Protein AF-A0A7G8VZ07-F1 (afdb_monomer)

Sequence (82 aa):
MSQVINLKVGDTGSYAELATRVNSEGLVLLHIPGISALLTRAESLKGSALTGIEKNRITDSAPVVATPKSVAEATIRQRGYE

Nearest PDB structures (foldseek):
  3f2d-assembly1_A  TM=4.612E-01  e=4.225E+00  Geobacillus kaustophilus
  4ne1-assembly1_T  TM=4.514E-01  e=7.784E+00  Homo sapiens
  7jpp-assembly1_E  TM=2.301E-01  e=8.331E+00  Homo sapiens

Structure (mmCIF, N/CA/C/O backbone):
data_AF-A0A7G8VZ07-F1
#
_entry.id   AF-A0A7G8VZ07-F1
#
loop_
_atom_site.group_PDB
_atom_site.id
_atom_site.type_symbol
_atom_site.label_atom_id
_atom_site.label_alt_id
_atom_site.label_comp_id
_atom_site.label_asym_id
_atom_site.label_entity_id
_atom_site.label_seq_id
_atom_site.pdbx_PDB_ins_code
_atom_site.Cartn_x
_atom_site.Cartn_y
_atom_site.Cartn_z
_atom_site.occupancy
_atom_site.B_iso_or_equiv
_atom_site.auth_seq_id
_atom_site.auth_comp_id
_atom_site.auth_asym_id
_atom_site.auth_atom_id
_atom_site.pdbx_PDB_model_num
ATOM 1 N N . MET A 1 1 ? -17.059 23.361 3.088 1.00 41.38 1 MET A N 1
ATOM 2 C CA . MET A 1 1 ? -16.697 22.583 4.291 1.00 41.38 1 MET A CA 1
ATOM 3 C C . MET A 1 1 ? -16.287 21.198 3.823 1.00 41.38 1 MET A C 1
ATOM 5 O O . MET A 1 1 ? -17.155 20.449 3.396 1.00 41.38 1 MET A O 1
ATOM 9 N N . SER A 1 2 ? -14.991 20.889 3.795 1.00 52.38 2 SER A N 1
ATOM 10 C CA . SER A 1 2 ? -14.526 19.536 3.466 1.00 52.38 2 SER A CA 1
ATOM 11 C C . SER A 1 2 ? -14.864 18.631 4.645 1.00 52.38 2 SER A C 1
ATOM 13 O O . SER A 1 2 ? -14.415 18.897 5.759 1.00 52.38 2 SER A O 1
ATOM 15 N N . GLN A 1 3 ? -15.714 17.625 4.439 1.00 61.19 3 GLN A N 1
ATOM 16 C CA . GLN A 1 3 ? -15.981 16.642 5.483 1.00 61.19 3 GLN A CA 1
ATOM 17 C C . GLN A 1 3 ? -14.682 15.902 5.796 1.00 61.19 3 GLN A C 1
ATOM 19 O O . GLN A 1 3 ? -14.005 15.412 4.893 1.00 61.19 3 GLN A O 1
ATOM 24 N N . VAL A 1 4 ? -14.328 15.842 7.076 1.00 72.62 4 VAL A N 1
ATOM 25 C CA . VAL A 1 4 ? -13.238 14.992 7.546 1.00 72.62 4 VAL A CA 1
ATOM 26 C C . VAL A 1 4 ? -13.724 13.551 7.441 1.00 72.62 4 VAL A C 1
ATOM 28 O O . VAL A 1 4 ? -14.627 13.143 8.170 1.00 72.62 4 VAL A O 1
ATOM 31 N N . ILE A 1 5 ? -13.164 12.797 6.499 1.00 84.81 5 ILE A N 1
ATOM 32 C CA . ILE A 1 5 ? -13.489 11.382 6.318 1.00 84.81 5 ILE A CA 1
ATOM 33 C C . ILE A 1 5 ? -12.516 10.574 7.176 1.00 84.81 5 ILE A C 1
ATOM 35 O O . ILE A 1 5 ? -11.304 10.619 6.959 1.00 84.81 5 ILE A O 1
ATOM 39 N N . ASN A 1 6 ? -13.055 9.844 8.152 1.00 92.00 6 ASN A N 1
ATOM 40 C CA . ASN A 1 6 ? -12.290 8.862 8.914 1.00 92.00 6 ASN A CA 1
ATOM 41 C C . ASN A 1 6 ? -12.120 7.582 8.097 1.00 92.00 6 ASN A C 1
ATOM 43 O O . ASN A 1 6 ? -13.070 7.111 7.467 1.00 92.00 6 ASN A O 1
ATOM 47 N N . LEU A 1 7 ? -10.915 7.026 8.145 1.00 94.00 7 LEU A N 1
ATOM 48 C CA . LEU A 1 7 ? -10.589 5.719 7.601 1.00 94.00 7 LEU A CA 1
ATOM 49 C C . LEU A 1 7 ? -11.278 4.630 8.430 1.00 94.00 7 LEU A C 1
ATOM 51 O O . LEU A 1 7 ? -11.214 4.666 9.657 1.00 94.00 7 LEU A O 1
ATOM 55 N N . LYS A 1 8 ? -11.911 3.660 7.768 1.00 95.00 8 LYS A N 1
ATOM 56 C CA . LYS A 1 8 ? -12.594 2.535 8.420 1.00 95.00 8 LYS A CA 1
ATOM 57 C C . LYS A 1 8 ? -12.006 1.203 7.985 1.00 95.00 8 LYS A C 1
ATOM 59 O O . LYS A 1 8 ? -11.498 1.068 6.874 1.00 95.00 8 LYS A O 1
ATOM 64 N N . VAL A 1 9 ? -12.115 0.191 8.844 1.00 95.56 9 VAL A N 1
ATOM 65 C CA . VAL A 1 9 ? -11.739 -1.185 8.490 1.00 95.56 9 VAL A CA 1
ATOM 66 C C . VAL A 1 9 ? -12.527 -1.638 7.259 1.00 95.56 9 VAL A C 1
ATOM 68 O O . VAL A 1 9 ? -13.748 -1.509 7.214 1.00 95.56 9 VAL A O 1
ATOM 71 N N . GLY A 1 10 ? -11.821 -2.187 6.273 1.00 94.19 10 GLY A N 1
ATOM 72 C CA . GLY A 1 10 ? -12.402 -2.648 5.015 1.00 94.19 10 GLY A CA 1
ATOM 73 C C . GLY A 1 10 ? -12.585 -1.558 3.958 1.00 94.19 10 GLY A C 1
ATOM 74 O O . GLY A 1 10 ? -12.997 -1.892 2.849 1.00 94.19 10 GLY A O 1
ATOM 75 N N . ASP A 1 11 ? -12.252 -0.293 4.244 1.00 95.88 11 ASP A N 1
ATOM 76 C CA . ASP A 1 11 ? -12.198 0.739 3.206 1.00 95.88 11 ASP A CA 1
ATOM 77 C C . ASP A 1 11 ? -11.214 0.315 2.105 1.00 95.88 11 ASP A C 1
ATOM 79 O O . ASP A 1 11 ? -10.086 -0.095 2.389 1.00 95.88 11 ASP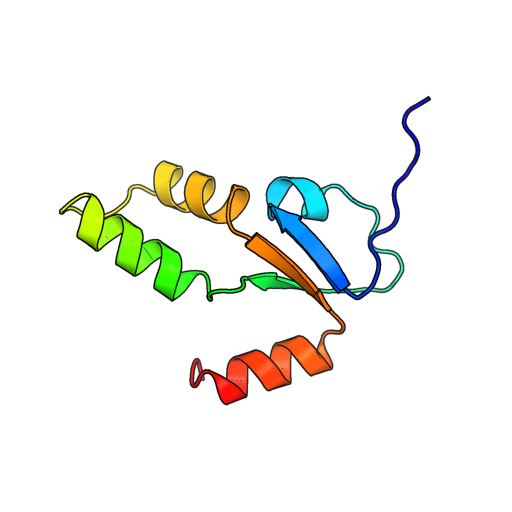 A O 1
ATOM 83 N N . THR A 1 12 ? -11.645 0.430 0.847 1.00 95.88 12 THR A N 1
ATOM 84 C CA . THR A 1 12 ? -10.849 0.100 -0.343 1.00 95.88 12 THR A CA 1
ATOM 85 C C . THR A 1 12 ? -10.794 1.280 -1.304 1.00 95.88 12 THR A C 1
ATOM 87 O O . THR A 1 12 ? -11.688 2.125 -1.313 1.00 95.88 12 THR A O 1
ATOM 90 N N . GLY A 1 13 ? -9.718 1.359 -2.085 1.00 95.38 13 GLY A N 1
ATOM 91 C CA . GLY A 1 13 ? -9.427 2.497 -2.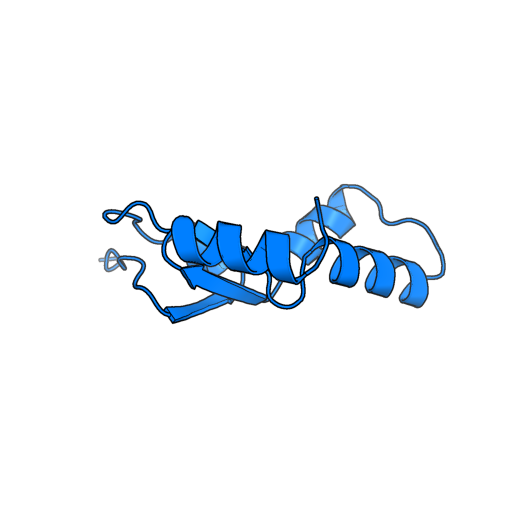958 1.00 95.38 13 GLY A CA 1
ATOM 92 C C . GLY A 1 13 ? -7.939 2.581 -3.283 1.00 95.38 13 GLY A C 1
ATOM 93 O O . GLY A 1 13 ? -7.191 1.636 -3.018 1.00 95.38 13 GLY A O 1
ATOM 94 N N . SER A 1 14 ? -7.502 3.700 -3.860 1.00 96.25 14 SER A N 1
ATOM 95 C CA . SER A 1 14 ? -6.073 3.927 -4.106 1.00 96.25 14 SER A CA 1
ATOM 96 C C . SER A 1 14 ? -5.344 4.315 -2.818 1.00 96.25 14 SER A C 1
ATOM 98 O O . SER A 1 14 ? -5.938 4.902 -1.907 1.00 96.25 14 SER A O 1
ATOM 100 N N . TYR A 1 15 ? -4.044 4.022 -2.741 1.00 95.88 15 TYR A N 1
ATOM 101 C CA . TYR A 1 15 ? -3.218 4.462 -1.617 1.00 95.88 15 TYR A CA 1
ATOM 102 C C . TYR A 1 15 ? -3.308 5.978 -1.409 1.00 95.88 15 TYR A C 1
ATOM 104 O O . TYR A 1 15 ? -3.560 6.424 -0.291 1.00 95.88 15 TYR A O 1
ATOM 112 N N . ALA A 1 16 ? -3.176 6.766 -2.481 1.00 95.44 16 ALA A N 1
ATOM 113 C CA . ALA A 1 16 ? -3.222 8.224 -2.408 1.00 95.44 16 ALA A CA 1
ATOM 114 C C . ALA A 1 16 ? -4.562 8.754 -1.885 1.00 95.44 16 ALA A C 1
ATOM 116 O O . ALA A 1 16 ? -4.585 9.732 -1.145 1.00 95.44 16 ALA A O 1
ATOM 117 N N . GLU A 1 17 ? -5.677 8.110 -2.228 1.00 94.75 17 GLU A N 1
ATOM 118 C CA . GLU A 1 17 ? -6.985 8.487 -1.697 1.00 94.75 17 GLU A CA 1
ATOM 119 C C . GLU A 1 17 ? -7.070 8.201 -0.193 1.00 94.75 17 GLU A C 1
ATOM 121 O O . GLU A 1 17 ? -7.385 9.086 0.606 1.00 94.75 17 GLU A O 1
ATOM 126 N N . LEU A 1 18 ? -6.769 6.967 0.211 1.00 94.88 18 LEU A N 1
ATOM 127 C CA . LEU A 1 18 ? -6.977 6.504 1.583 1.00 94.88 18 LEU A CA 1
ATOM 128 C C . LEU A 1 18 ? -5.968 7.097 2.567 1.00 94.88 18 LEU A C 1
ATOM 130 O O . LEU A 1 18 ? -6.323 7.345 3.718 1.00 94.88 18 LEU A O 1
ATOM 134 N N . ALA A 1 19 ? -4.751 7.403 2.116 1.00 93.25 19 ALA A N 1
ATOM 135 C CA . ALA A 1 19 ? -3.720 8.051 2.924 1.00 93.25 19 ALA A CA 1
ATOM 136 C C . ALA A 1 19 ? -4.085 9.486 3.345 1.00 93.25 19 ALA A C 1
ATOM 138 O O . ALA A 1 19 ? -3.508 10.005 4.298 1.00 93.25 19 ALA A O 1
ATOM 139 N N . THR A 1 20 ? -5.046 10.130 2.672 1.00 93.75 20 THR A N 1
ATOM 140 C CA . THR A 1 20 ? -5.524 11.474 3.049 1.00 93.75 20 THR A CA 1
ATOM 141 C C . THR A 1 20 ? -6.604 11.458 4.132 1.00 93.75 20 THR A C 1
ATOM 143 O O . THR A 1 20 ? -6.945 12.511 4.677 1.00 93.75 20 THR A O 1
ATOM 146 N N . ARG A 1 21 ? -7.158 10.281 4.456 1.00 93.44 21 ARG A N 1
ATOM 147 C CA . ARG A 1 21 ? -8.222 10.128 5.455 1.00 93.44 21 ARG A CA 1
ATOM 148 C C . ARG A 1 21 ? -7.651 10.152 6.869 1.00 93.44 21 ARG A C 1
ATOM 150 O O . ARG A 1 21 ? -6.522 9.735 7.118 1.00 93.44 21 ARG A O 1
ATOM 157 N N . VAL A 1 22 ? -8.457 10.610 7.824 1.00 93.69 22 VAL A N 1
ATOM 158 C CA . VAL A 1 22 ? -8.050 10.625 9.233 1.00 93.69 22 VAL A CA 1
ATOM 159 C C . VAL A 1 22 ? -8.023 9.199 9.770 1.00 93.69 22 VAL A C 1
ATOM 161 O O . VAL A 1 22 ? -9.007 8.468 9.687 1.00 93.69 22 VAL A O 1
ATOM 164 N N . ASN A 1 23 ? -6.883 8.805 10.331 1.00 92.38 23 ASN A N 1
ATOM 165 C CA . ASN A 1 23 ? -6.652 7.463 10.848 1.00 92.38 23 ASN A CA 1
ATOM 166 C C . ASN A 1 23 ? -6.657 7.446 12.383 1.00 92.38 23 ASN A C 1
ATOM 168 O O . ASN A 1 23 ? -5.619 7.275 13.021 1.00 92.38 23 ASN A O 1
ATOM 172 N N . SER A 1 24 ? -7.828 7.659 12.985 1.00 88.62 24 SER A N 1
ATOM 173 C CA . SER A 1 24 ? -7.984 7.670 14.449 1.00 88.62 24 SER A CA 1
ATOM 174 C C . SER A 1 24 ? -7.793 6.296 15.098 1.00 88.62 24 SER A C 1
ATOM 176 O O . SER A 1 24 ? -7.481 6.221 16.282 1.00 88.62 24 SER A O 1
ATOM 178 N N . GLU A 1 25 ? -7.971 5.218 14.334 1.00 88.44 25 GLU A N 1
ATOM 179 C CA . GLU A 1 25 ? -7.930 3.834 14.825 1.00 88.44 25 GLU A CA 1
ATOM 180 C C . GLU A 1 25 ? -6.565 3.152 14.616 1.00 88.44 25 GLU A C 1
ATOM 182 O O . GLU A 1 25 ? -6.397 1.982 14.953 1.00 88.44 25 GLU A O 1
ATOM 187 N N . GLY A 1 26 ? -5.571 3.861 14.064 1.00 91.06 26 GLY A N 1
ATOM 188 C CA . GLY A 1 26 ? -4.234 3.302 13.832 1.00 91.06 26 GLY A CA 1
ATOM 189 C C . GLY A 1 26 ? -4.220 2.146 12.823 1.00 91.06 26 GLY A C 1
ATOM 190 O O . GLY A 1 26 ? -3.420 1.216 12.948 1.00 91.06 26 GLY A O 1
ATOM 191 N N . LEU A 1 27 ? -5.113 2.186 11.833 1.00 95.06 27 LEU A N 1
ATOM 192 C CA . LEU A 1 27 ? -5.200 1.200 10.759 1.00 95.06 27 LEU A CA 1
ATOM 193 C C . LEU A 1 27 ? -3.991 1.290 9.826 1.00 95.06 27 LEU A C 1
ATOM 195 O O . LEU A 1 27 ? -3.326 2.321 9.724 1.00 95.06 27 LEU A O 1
ATOM 199 N N . VAL A 1 28 ? -3.733 0.209 9.101 1.00 95.38 28 VAL A N 1
ATOM 200 C CA . VAL A 1 28 ? -2.701 0.149 8.064 1.00 95.38 28 VAL A CA 1
ATOM 201 C C . VAL A 1 28 ? -3.336 -0.060 6.696 1.00 95.38 28 VAL A C 1
ATOM 203 O O . VAL A 1 28 ? -4.336 -0.766 6.564 1.00 95.38 28 VAL A O 1
ATOM 206 N N . LEU A 1 29 ? -2.745 0.554 5.673 1.00 96.06 29 LEU A N 1
ATOM 207 C CA . LEU A 1 29 ? -3.150 0.383 4.281 1.00 96.06 29 LEU A CA 1
ATOM 208 C C . LEU A 1 29 ? -2.333 -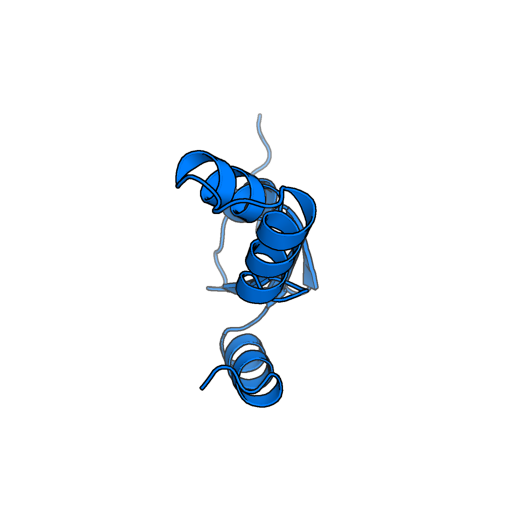0.747 3.663 1.00 96.06 29 LEU A C 1
ATOM 210 O O . LEU A 1 29 ? -1.128 -0.621 3.447 1.00 96.06 29 LEU A O 1
ATOM 214 N N . LEU A 1 30 ? -2.989 -1.870 3.402 1.00 94.62 30 LEU A N 1
ATOM 215 C CA . LEU A 1 30 ? -2.358 -3.046 2.827 1.00 94.62 30 LEU A CA 1
ATOM 216 C C . LEU A 1 30 ? -2.594 -3.083 1.317 1.00 94.62 30 LEU A C 1
ATOM 218 O O . LEU A 1 30 ? -3.738 -3.170 0.876 1.00 94.62 30 LEU A O 1
ATOM 222 N N . HIS A 1 31 ? -1.520 -3.097 0.526 1.0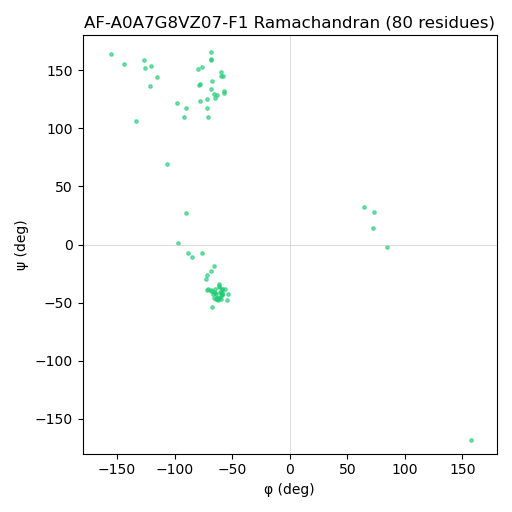0 94.38 31 HIS A N 1
ATOM 223 C CA . HIS A 1 31 ? -1.604 -3.294 -0.924 1.00 94.38 31 HIS A CA 1
ATOM 224 C C . HIS A 1 31 ? -2.122 -4.697 -1.268 1.00 94.38 31 HIS A C 1
ATOM 226 O O . HIS A 1 31 ? -1.565 -5.715 -0.820 1.00 94.38 31 HIS A O 1
ATOM 232 N N . ILE A 1 32 ? -3.179 -4.761 -2.082 1.00 89.88 32 ILE A N 1
ATOM 233 C CA . ILE A 1 32 ? -3.734 -6.011 -2.613 1.00 89.88 32 ILE A CA 1
ATOM 234 C C . ILE A 1 32 ? -3.988 -5.852 -4.122 1.00 89.88 32 ILE A C 1
ATOM 236 O O . ILE A 1 32 ? -4.962 -5.203 -4.491 1.00 89.88 32 ILE A O 1
ATOM 240 N N . PRO A 1 33 ? -3.177 -6.467 -5.007 1.00 88.88 33 PRO A N 1
ATOM 241 C CA . PRO A 1 33 ? -2.032 -7.340 -4.717 1.00 88.88 33 PRO A CA 1
ATOM 242 C C . PRO A 1 33 ? -0.850 -6.579 -4.090 1.00 88.88 33 PRO A C 1
ATOM 244 O O . PRO A 1 33 ? -0.819 -5.354 -4.074 1.00 88.88 33 PRO A O 1
ATOM 247 N N . GLY A 1 34 ? 0.120 -7.311 -3.529 1.00 91.50 34 GLY A N 1
ATOM 248 C CA . GLY A 1 34 ? 1.283 -6.705 -2.869 1.00 91.50 34 GLY A CA 1
ATOM 249 C C . GLY A 1 34 ? 2.085 -5.790 -3.802 1.00 91.50 34 GLY A C 1
ATOM 250 O O . GLY A 1 34 ? 2.222 -6.080 -4.991 1.00 91.50 34 GLY A O 1
ATOM 251 N N . ILE A 1 35 ? 2.648 -4.707 -3.256 1.00 93.75 35 ILE A N 1
ATOM 252 C CA . ILE A 1 35 ? 3.307 -3.665 -4.060 1.00 93.75 35 ILE A CA 1
ATOM 253 C C . ILE A 1 35 ? 4.472 -4.202 -4.895 1.00 93.75 35 ILE A C 1
ATOM 255 O O . ILE A 1 35 ? 4.603 -3.842 -6.060 1.00 93.75 35 ILE A O 1
ATOM 259 N N . SER A 1 36 ? 5.263 -5.135 -4.359 1.00 92.06 36 SER A N 1
ATOM 260 C CA . SER A 1 36 ? 6.367 -5.757 -5.096 1.00 92.06 36 SER A CA 1
ATOM 261 C C . SER A 1 36 ? 5.877 -6.456 -6.365 1.00 92.06 36 SER A C 1
ATOM 263 O O . SER A 1 36 ? 6.453 -6.260 -7.429 1.00 92.06 36 SER A O 1
ATOM 265 N N . ALA A 1 37 ? 4.760 -7.187 -6.290 1.00 92.75 37 ALA A N 1
ATOM 266 C CA . ALA A 1 37 ? 4.172 -7.852 -7.451 1.00 92.75 37 ALA A CA 1
ATOM 267 C C . ALA A 1 37 ? 3.676 -6.846 -8.504 1.00 92.75 37 ALA A C 1
ATOM 269 O O . ALA A 1 37 ? 3.855 -7.071 -9.702 1.00 92.75 37 ALA A O 1
ATOM 270 N N . LEU A 1 38 ? 3.097 -5.720 -8.068 1.00 94.56 38 LEU A N 1
ATOM 271 C CA . LEU A 1 38 ? 2.679 -4.638 -8.965 1.00 94.56 38 LEU A CA 1
ATOM 272 C C . LEU A 1 38 ? 3.875 -4.014 -9.690 1.00 94.56 38 LEU A C 1
ATOM 274 O O . LEU A 1 38 ? 3.838 -3.860 -10.911 1.00 94.56 38 LEU A O 1
ATOM 278 N N . LEU A 1 39 ? 4.947 -3.701 -8.960 1.00 95.88 39 LEU A N 1
ATOM 279 C CA . LEU A 1 39 ? 6.156 -3.107 -9.530 1.00 95.88 39 LEU A CA 1
ATOM 280 C C . LEU A 1 39 ? 6.858 -4.070 -10.493 1.00 95.88 39 LEU A C 1
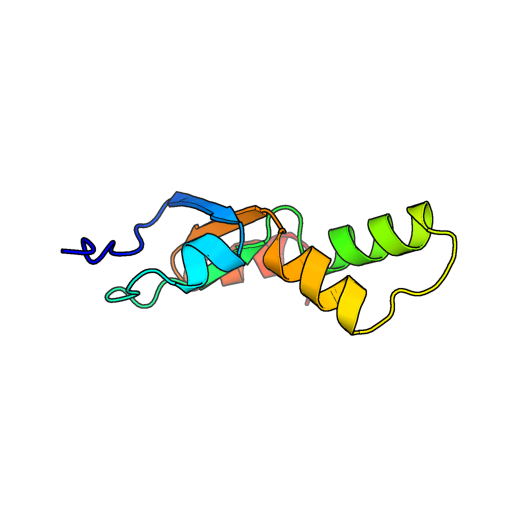ATOM 282 O O . LEU A 1 39 ? 7.167 -3.676 -11.614 1.00 95.88 39 LEU A O 1
ATOM 286 N N . THR A 1 40 ? 7.024 -5.341 -10.114 1.00 95.44 40 THR A N 1
ATOM 287 C CA . THR A 1 40 ? 7.597 -6.371 -10.994 1.00 95.44 40 THR A CA 1
ATOM 288 C C . THR A 1 40 ? 6.772 -6.536 -12.267 1.00 95.44 40 THR A C 1
ATOM 290 O O . THR A 1 40 ? 7.323 -6.622 -13.367 1.00 95.44 40 THR A O 1
ATOM 293 N N . ARG A 1 41 ? 5.436 -6.543 -12.156 1.00 95.69 41 ARG A N 1
ATOM 294 C CA . ARG A 1 41 ? 4.570 -6.637 -13.334 1.00 95.69 41 ARG A CA 1
ATOM 295 C C . ARG A 1 41 ? 4.704 -5.410 -14.232 1.00 95.69 41 ARG A C 1
ATOM 297 O O . ARG A 1 41 ? 4.751 -5.564 -15.450 1.00 95.69 41 ARG A O 1
ATOM 304 N N . ALA A 1 42 ? 4.775 -4.218 -13.651 1.00 96.25 42 ALA A N 1
ATOM 305 C CA . ALA A 1 42 ? 4.934 -2.979 -14.399 1.00 96.25 42 ALA A CA 1
ATOM 306 C C . ALA A 1 42 ? 6.298 -2.894 -15.111 1.00 96.25 42 ALA A C 1
ATOM 308 O O . ALA A 1 42 ? 6.332 -2.522 -16.281 1.00 96.25 42 ALA A O 1
ATOM 309 N N . GLU A 1 43 ? 7.395 -3.315 -14.474 1.00 97.38 43 GLU A N 1
ATOM 310 C CA . GLU A 1 43 ? 8.716 -3.438 -15.120 1.00 97.38 43 GLU A CA 1
ATOM 311 C C . GLU A 1 43 ? 8.676 -4.424 -16.292 1.00 97.38 43 GLU A C 1
ATOM 313 O O . GLU A 1 43 ? 9.145 -4.114 -17.388 1.00 97.38 43 GLU A O 1
ATOM 318 N N . SER A 1 44 ? 8.038 -5.583 -16.094 1.00 96.94 44 SER A N 1
ATOM 319 C CA . SER A 1 44 ? 7.846 -6.586 -17.146 1.00 96.94 44 SER A CA 1
ATOM 320 C C . SER A 1 44 ? 7.047 -6.044 -18.337 1.00 96.94 44 SER A C 1
ATOM 322 O O . SER A 1 44 ? 7.404 -6.322 -19.478 1.00 96.94 44 SER A O 1
ATOM 324 N N . LEU A 1 45 ? 5.994 -5.259 -18.093 1.00 97.12 45 LEU A N 1
ATOM 325 C CA . LEU A 1 45 ? 5.187 -4.640 -19.151 1.00 97.12 45 LEU A CA 1
ATOM 326 C C . LEU A 1 45 ? 5.929 -3.522 -19.885 1.00 97.12 45 LEU A C 1
ATOM 328 O O . LEU A 1 45 ? 5.792 -3.386 -21.097 1.00 97.12 45 LEU A O 1
ATOM 332 N N . LYS A 1 46 ? 6.711 -2.723 -19.156 1.00 96.56 46 LYS A N 1
ATOM 333 C CA . LYS A 1 46 ? 7.518 -1.640 -19.723 1.00 96.56 46 LYS A CA 1
ATOM 334 C C . LYS A 1 46 ? 8.722 -2.172 -20.511 1.00 96.56 46 LYS A C 1
ATOM 336 O O . LYS A 1 46 ? 9.233 -1.479 -21.386 1.00 96.56 46 LYS A O 1
ATOM 341 N N . GLY A 1 47 ? 9.209 -3.368 -20.174 1.00 97.81 47 GLY A N 1
ATOM 342 C CA . GLY A 1 47 ? 10.425 -3.958 -20.742 1.00 97.81 47 GLY A CA 1
ATOM 343 C C . GLY A 1 47 ? 11.718 -3.296 -20.250 1.00 97.81 47 GLY A C 1
ATOM 344 O O . GLY A 1 47 ? 12.775 -3.480 -20.844 1.00 97.81 47 GLY A O 1
ATOM 345 N N . SER A 1 48 ? 11.646 -2.494 -19.186 1.00 95.88 48 SER A N 1
ATOM 346 C CA . SER A 1 48 ? 12.789 -1.810 -18.576 1.00 95.88 48 SER A CA 1
ATOM 347 C C . SER A 1 48 ? 12.511 -1.509 -17.106 1.00 95.88 48 SER A C 1
ATOM 349 O O . SER A 1 48 ? 11.363 -1.546 -16.659 1.00 95.88 48 SER A O 1
ATOM 351 N N . ALA A 1 49 ? 13.565 -1.196 -16.350 1.00 96.31 49 ALA A N 1
ATOM 352 C CA . ALA A 1 49 ? 13.430 -0.810 -14.951 1.00 96.31 49 ALA A CA 1
ATOM 353 C C . ALA A 1 49 ? 12.545 0.442 -14.791 1.00 96.31 49 ALA A C 1
ATOM 355 O O . ALA A 1 49 ? 12.564 1.370 -15.615 1.00 96.31 49 ALA A O 1
ATOM 356 N N . LEU A 1 50 ? 11.776 0.485 -13.702 1.00 96.94 50 LEU A N 1
ATOM 357 C CA . LEU A 1 50 ? 11.006 1.672 -13.346 1.00 96.94 50 LEU A CA 1
ATOM 358 C C . LEU A 1 50 ? 11.918 2.710 -12.690 1.00 96.94 50 LEU A C 1
ATOM 360 O O . LEU A 1 50 ? 12.716 2.406 -11.800 1.00 96.94 50 LEU A O 1
ATOM 364 N N . THR A 1 51 ? 11.740 3.964 -13.083 1.00 97.62 51 THR A N 1
ATOM 365 C CA . THR A 1 51 ? 12.291 5.121 -12.376 1.00 97.62 51 THR A CA 1
ATOM 366 C C . THR A 1 51 ? 11.603 5.292 -11.022 1.00 97.62 51 THR A C 1
ATOM 368 O O . THR A 1 51 ? 10.475 4.839 -10.823 1.00 97.62 51 THR A O 1
ATOM 371 N N . GLY A 1 52 ? 12.240 6.006 -10.089 1.00 96.44 52 GLY A N 1
ATOM 372 C CA . GLY A 1 52 ? 11.623 6.305 -8.789 1.00 96.44 52 GLY A CA 1
ATOM 373 C C . GLY A 1 52 ? 10.267 7.012 -8.917 1.00 96.44 52 GLY A C 1
ATOM 374 O O . GLY A 1 52 ? 9.326 6.673 -8.209 1.00 96.44 52 GLY A O 1
ATOM 375 N N . ILE A 1 53 ? 10.128 7.922 -9.888 1.00 96.62 53 ILE A N 1
ATOM 376 C CA . ILE A 1 53 ? 8.869 8.636 -10.152 1.00 96.62 53 ILE A CA 1
ATOM 377 C C . ILE A 1 53 ? 7.768 7.665 -10.596 1.00 96.62 53 ILE A C 1
ATOM 379 O O . ILE A 1 53 ? 6.632 7.773 -10.141 1.00 96.62 53 ILE A O 1
ATOM 383 N N . GLU A 1 54 ? 8.083 6.707 -11.468 1.00 96.88 54 GLU A N 1
ATOM 384 C CA . GLU A 1 54 ? 7.104 5.713 -11.917 1.00 96.88 54 GLU A CA 1
ATOM 385 C C .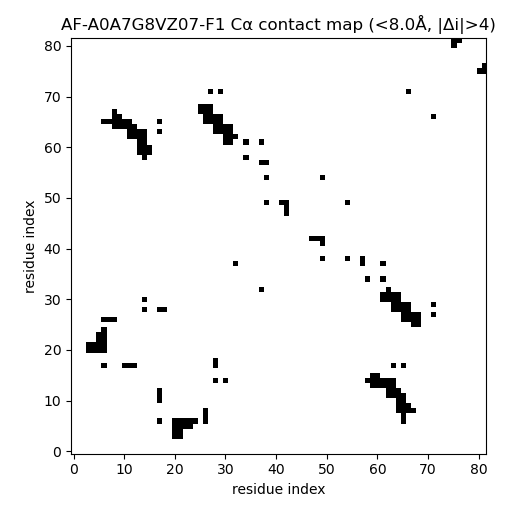 GLU A 1 54 ? 6.711 4.755 -10.790 1.00 96.88 54 GLU A C 1
ATOM 387 O O . GLU A 1 54 ? 5.526 4.466 -10.635 1.00 96.88 54 GLU A O 1
ATOM 392 N N . LYS A 1 55 ? 7.673 4.321 -9.962 1.00 96.75 55 LYS A N 1
ATOM 393 C CA . LYS A 1 55 ? 7.387 3.497 -8.776 1.00 96.75 55 LYS A CA 1
ATOM 394 C C . LYS A 1 55 ? 6.435 4.214 -7.821 1.00 96.75 55 LYS A C 1
ATOM 396 O O . LYS A 1 55 ? 5.470 3.604 -7.363 1.00 96.75 55 LYS A O 1
ATOM 401 N N . ASN A 1 56 ? 6.654 5.507 -7.582 1.00 95.88 56 ASN A N 1
ATOM 402 C CA . ASN A 1 56 ? 5.776 6.310 -6.731 1.00 95.88 56 ASN A CA 1
ATOM 403 C C . ASN A 1 56 ? 4.370 6.421 -7.327 1.00 95.88 56 ASN A C 1
ATOM 405 O O . ASN A 1 56 ? 3.407 6.112 -6.641 1.00 95.88 56 ASN A O 1
ATOM 409 N N . ARG A 1 57 ? 4.240 6.732 -8.625 1.00 96.31 57 ARG A N 1
ATOM 410 C CA . ARG A 1 57 ? 2.924 6.793 -9.291 1.00 96.31 57 ARG A CA 1
ATOM 411 C C . ARG A 1 57 ? 2.163 5.470 -9.225 1.00 96.31 57 ARG A C 1
ATOM 413 O O . ARG A 1 57 ? 0.950 5.475 -9.027 1.00 96.31 57 ARG A O 1
ATOM 420 N N . ILE A 1 58 ? 2.853 4.343 -9.400 1.00 95.88 58 ILE A N 1
ATOM 421 C CA . ILE A 1 58 ? 2.236 3.016 -9.279 1.00 95.88 58 ILE A CA 1
ATOM 422 C C . ILE A 1 58 ? 1.800 2.766 -7.838 1.00 95.88 58 ILE A C 1
ATOM 424 O O . ILE A 1 58 ? 0.695 2.289 -7.626 1.00 95.88 58 ILE A O 1
ATOM 428 N N . THR A 1 59 ? 2.629 3.123 -6.858 1.00 94.38 59 THR A N 1
ATOM 429 C CA . THR A 1 59 ? 2.296 2.972 -5.434 1.00 94.38 59 THR A CA 1
ATOM 430 C C . THR A 1 59 ? 1.086 3.821 -5.053 1.00 94.38 59 THR A C 1
ATOM 432 O O . THR A 1 59 ? 0.136 3.306 -4.480 1.00 94.38 59 THR A O 1
ATOM 435 N N . ASP A 1 60 ? 1.066 5.091 -5.451 1.00 96.06 60 ASP A N 1
ATOM 436 C CA . ASP A 1 60 ? -0.020 6.029 -5.152 1.00 96.06 60 ASP A CA 1
ATOM 437 C C . ASP A 1 60 ? -1.360 5.586 -5.750 1.00 96.06 60 ASP A C 1
ATOM 439 O O . ASP A 1 60 ? -2.413 5.752 -5.133 1.00 96.06 60 ASP A O 1
ATOM 443 N N . SER A 1 61 ? -1.321 4.997 -6.947 1.00 95.81 61 SER A N 1
ATOM 444 C CA . SER A 1 61 ? -2.504 4.482 -7.645 1.00 95.81 61 SER A CA 1
ATOM 445 C C . SER A 1 61 ? -2.855 3.036 -7.285 1.00 95.81 61 SER A C 1
ATOM 447 O O . SER A 1 61 ? -3.911 2.551 -7.697 1.00 95.81 61 SER A O 1
ATOM 449 N N . ALA A 1 62 ? -2.007 2.342 -6.521 1.00 96.12 62 ALA A N 1
ATOM 450 C CA . ALA A 1 62 ? -2.201 0.936 -6.210 1.00 96.12 62 ALA A CA 1
ATOM 451 C C . ALA A 1 62 ? -3.429 0.729 -5.308 1.00 96.12 62 ALA A C 1
ATOM 453 O O . ALA A 1 62 ? -3.651 1.504 -4.372 1.00 96.12 62 ALA A O 1
ATOM 454 N N . PRO A 1 63 ? -4.208 -0.341 -5.548 1.00 95.69 63 PRO A N 1
ATOM 455 C CA . PRO A 1 63 ? -5.323 -0.703 -4.689 1.00 95.69 63 PRO A CA 1
ATOM 456 C C . PRO A 1 63 ? -4.834 -1.120 -3.297 1.00 95.69 63 PRO A C 1
ATOM 458 O O . PRO A 1 63 ? -3.962 -1.987 -3.150 1.00 95.69 63 PRO A O 1
ATOM 461 N N . VAL A 1 64 ? -5.440 -0.530 -2.270 1.00 97.25 64 VAL A N 1
ATOM 462 C CA . VAL A 1 64 ? -5.213 -0.871 -0.865 1.00 97.25 64 VAL A CA 1
ATOM 463 C C . VAL A 1 64 ? -6.518 -1.175 -0.146 1.00 97.25 64 VAL A C 1
ATOM 465 O O . VAL A 1 64 ? -7.595 -0.744 -0.560 1.00 97.25 64 VAL A O 1
ATOM 468 N N . VAL A 1 65 ? -6.396 -1.901 0.963 1.00 96.62 65 VAL A N 1
ATOM 469 C CA . VAL A 1 65 ? -7.456 -2.077 1.956 1.00 96.62 65 VAL A CA 1
ATOM 470 C C . VAL A 1 65 ? -6.981 -1.588 3.319 1.00 96.62 65 VAL A C 1
ATOM 472 O O . VAL A 1 65 ? -5.855 -1.875 3.733 1.00 96.62 65 VAL A O 1
ATOM 475 N N . ALA A 1 66 ? -7.836 -0.857 4.027 1.00 97.06 66 ALA A N 1
ATOM 476 C CA . ALA A 1 66 ? -7.597 -0.463 5.406 1.00 97.06 66 ALA A CA 1
ATOM 477 C C . ALA A 1 66 ? -7.883 -1.632 6.351 1.00 97.06 66 ALA A 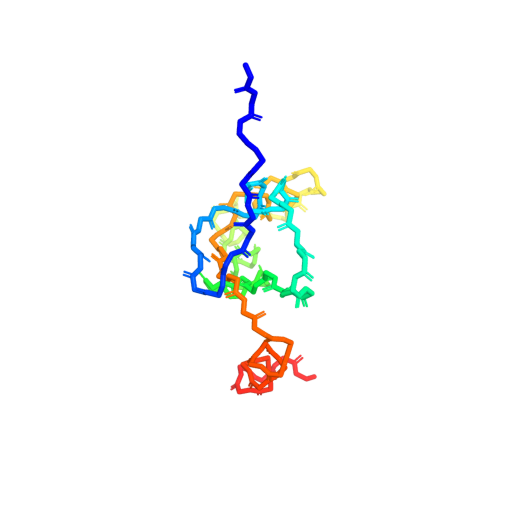C 1
ATOM 479 O O . ALA A 1 66 ? -8.979 -2.194 6.366 1.00 97.06 66 ALA A O 1
ATOM 480 N N . THR A 1 67 ? -6.897 -2.010 7.155 1.00 95.62 67 THR A N 1
ATOM 481 C CA . THR A 1 67 ? -6.989 -3.190 8.014 1.00 95.62 67 THR A CA 1
ATOM 482 C C . THR A 1 67 ? -6.276 -2.969 9.348 1.00 95.62 67 THR A C 1
ATOM 484 O O . THR A 1 67 ? -5.347 -2.163 9.417 1.00 95.62 67 THR A O 1
ATOM 487 N N . PRO A 1 68 ? -6.651 -3.686 10.423 1.00 95.94 68 PRO A N 1
ATOM 488 C CA . PRO A 1 68 ? -5.848 -3.720 11.638 1.00 95.94 68 PRO A CA 1
ATOM 489 C C . PRO A 1 68 ? -4.438 -4.257 11.368 1.00 95.94 68 PRO A C 1
ATOM 491 O O . PRO A 1 68 ? -4.246 -5.142 10.527 1.00 95.94 68 PRO A O 1
ATOM 494 N N . LYS A 1 69 ? -3.452 -3.767 12.130 1.00 92.69 69 LYS A N 1
ATOM 495 C CA . LYS A 1 69 ? -2.038 -4.156 11.994 1.00 92.69 69 LYS A CA 1
ATOM 496 C C . LYS A 1 69 ? -1.823 -5.673 12.065 1.00 92.69 69 LYS A C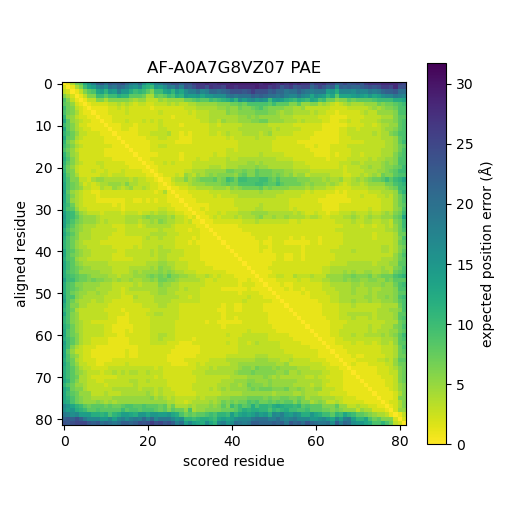 1
ATOM 498 O O . LYS A 1 69 ? -1.103 -6.218 11.237 1.00 92.69 69 LYS A O 1
ATOM 503 N N . SER A 1 70 ? -2.496 -6.357 12.989 1.00 93.31 70 SER A N 1
ATOM 504 C CA . SER A 1 70 ? -2.405 -7.817 13.151 1.00 93.31 70 SER A CA 1
ATOM 505 C C . SER A 1 70 ? -2.818 -8.585 11.891 1.00 93.31 70 SER A C 1
ATOM 507 O O . SER A 1 70 ? -2.184 -9.573 11.527 1.00 93.31 70 SER A O 1
ATOM 509 N N . VAL A 1 71 ? -3.848 -8.111 11.187 1.00 92.06 71 VAL A N 1
ATOM 510 C CA . VAL A 1 71 ? -4.320 -8.714 9.933 1.00 92.06 71 VAL A CA 1
ATOM 511 C C . VAL A 1 71 ? -3.329 -8.455 8.799 1.00 92.06 71 VAL A C 1
ATOM 513 O O . VAL A 1 71 ? -3.066 -9.355 8.000 1.00 92.06 71 VAL A O 1
ATOM 516 N N . ALA A 1 72 ? -2.733 -7.259 8.734 1.00 89.69 72 ALA A N 1
ATOM 517 C CA . ALA A 1 72 ? -1.680 -6.978 7.760 1.00 89.69 72 ALA A CA 1
ATOM 518 C C . ALA A 1 72 ? -0.449 -7.862 7.986 1.00 89.69 72 ALA A C 1
ATOM 520 O O . ALA A 1 72 ? 0.039 -8.464 7.036 1.00 89.69 72 ALA A O 1
ATOM 521 N N . GLU A 1 73 ? 0.007 -8.003 9.232 1.00 89.69 73 GLU A N 1
ATOM 522 C CA . GLU A 1 73 ? 1.122 -8.886 9.589 1.00 89.69 73 GLU A CA 1
ATOM 523 C C . GLU A 1 73 ? 0.830 -10.343 9.218 1.00 89.69 73 GLU A C 1
ATOM 525 O O . GLU A 1 73 ? 1.656 -10.986 8.572 1.00 89.69 73 GLU A O 1
ATOM 530 N N . ALA A 1 74 ? -0.358 -10.855 9.559 1.00 90.06 74 ALA A N 1
ATOM 531 C CA . ALA A 1 74 ? -0.773 -12.205 9.183 1.00 90.06 74 ALA A CA 1
ATOM 532 C C . ALA A 1 74 ? -0.786 -12.394 7.657 1.00 90.06 74 ALA A C 1
ATOM 534 O O . ALA A 1 74 ? -0.311 -13.409 7.150 1.00 90.06 74 ALA A O 1
ATOM 535 N N . THR A 1 75 ? -1.268 -11.391 6.919 1.00 87.06 75 THR A N 1
ATOM 536 C CA . THR A 1 75 ? -1.322 -11.434 5.453 1.00 87.06 75 THR 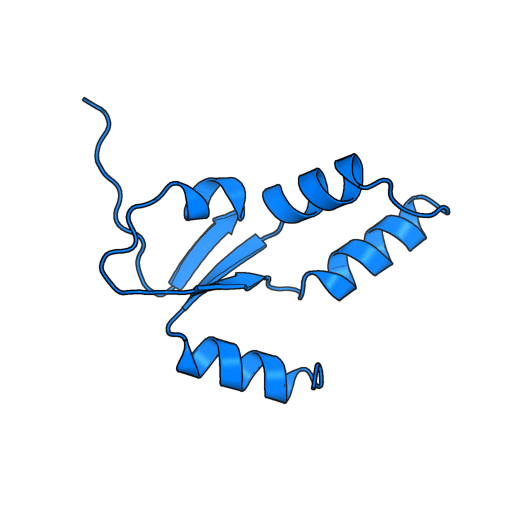A CA 1
ATOM 537 C C . THR A 1 75 ? 0.072 -11.390 4.824 1.00 87.06 75 THR A C 1
ATOM 539 O O . THR A 1 75 ? 0.325 -12.091 3.848 1.00 87.06 75 THR A O 1
ATOM 542 N N . ILE A 1 76 ? 0.994 -10.589 5.367 1.00 84.81 76 ILE A N 1
ATOM 543 C CA . ILE A 1 76 ? 2.385 -10.510 4.896 1.00 84.81 76 ILE A CA 1
ATOM 544 C C . ILE A 1 76 ? 3.087 -11.858 5.088 1.00 84.81 76 ILE A C 1
ATOM 546 O O . ILE A 1 76 ? 3.682 -12.362 4.134 1.00 84.81 76 ILE A O 1
ATOM 550 N N . ARG A 1 77 ? 2.934 -12.481 6.266 1.00 84.88 77 ARG A N 1
ATOM 551 C CA . ARG A 1 77 ? 3.479 -13.820 6.547 1.00 84.88 77 ARG A CA 1
ATOM 552 C C . ARG A 1 77 ? 2.892 -14.881 5.622 1.00 84.88 77 ARG A C 1
ATOM 554 O O . ARG A 1 77 ? 3.631 -15.660 5.035 1.00 84.88 77 ARG A O 1
ATOM 561 N N . GLN A 1 78 ? 1.572 -14.880 5.420 1.00 84.94 78 GLN A N 1
ATOM 562 C CA . GLN A 1 78 ? 0.909 -15.844 4.534 1.00 84.94 78 GLN A CA 1
ATOM 563 C C . GLN A 1 78 ? 1.383 -15.734 3.078 1.00 84.94 78 GLN A C 1
ATOM 565 O O . GLN A 1 78 ? 1.455 -16.736 2.372 1.00 84.94 78 GLN A O 1
ATOM 570 N N . ARG A 1 79 ? 1.702 -14.520 2.614 1.00 79.81 79 ARG A N 1
ATOM 571 C CA . ARG A 1 79 ? 2.208 -14.282 1.255 1.00 79.81 79 ARG A CA 1
ATOM 572 C C . ARG A 1 79 ? 3.683 -14.667 1.076 1.00 79.81 79 ARG A C 1
ATOM 574 O O . ARG A 1 79 ? 4.151 -14.636 -0.057 1.00 79.81 79 ARG A O 1
ATOM 581 N N . GLY A 1 80 ? 4.391 -15.028 2.150 1.00 69.44 80 GLY A N 1
ATOM 582 C CA . GLY A 1 80 ? 5.791 -15.451 2.100 1.00 69.44 80 GLY A CA 1
ATOM 583 C C . GLY A 1 80 ? 6.782 -14.313 1.846 1.00 69.44 80 GLY A C 1
ATOM 584 O O . GLY A 1 80 ? 7.832 -14.553 1.263 1.00 69.44 80 GLY A O 1
ATOM 585 N N . TYR A 1 81 ? 6.446 -13.078 2.239 1.00 61.81 81 TYR A N 1
ATOM 586 C CA . TYR A 1 81 ? 7.337 -11.912 2.130 1.00 61.81 81 TYR A CA 1
ATOM 587 C C . TYR A 1 81 ? 8.215 -11.704 3.387 1.00 61.81 81 TYR A C 1
ATOM 589 O O . TYR A 1 81 ? 8.541 -10.558 3.697 1.00 61.81 81 TYR A O 1
ATOM 597 N N . GLU A 1 82 ? 8.529 -12.772 4.135 1.00 53.12 82 GLU A N 1
ATOM 598 C CA . GLU A 1 82 ? 9.463 -12.720 5.281 1.00 53.12 82 GLU A CA 1
ATOM 599 C C . GLU A 1 82 ? 10.922 -12.540 4.836 1.00 53.12 82 GLU A C 1
ATOM 601 O O . GLU A 1 82 ? 11.316 -13.149 3.814 1.00 53.12 82 GLU A O 1
#

Radius of gyration: 14.23 Å; Cα contacts (8 Å, |Δi|>4): 103; chains: 1; bounding box: 30×38×36 Å

Solvent-accessible surface area (backbone atoms only — not comparable to full-atom values): 4816 Å² total; per-residue (Å²): 132,83,78,87,50,68,60,48,80,70,43,70,47,31,38,57,63,58,71,72,34,46,62,89,81,66,58,37,78,41,50,62,72,48,61,68,61,54,52,53,50,50,25,62,73,68,72,45,84,71,51,73,68,55,52,48,54,50,51,37,62,31,44,24,34,28,32,55,55,69,57,51,52,50,50,42,56,74,70,64,75,118

Secondary structure (DSSP, 8-state):
----PBP-TT-EEEHHHHTTSB-TT--EEEESS-HHHHHHHHHHHHTSPPPHHHHHHHHHHSEEEEE-HHHHHHHHHHTT--

Mean predicted aligned error: 4.59 Å

pLDDT: mean 90.8, std 10.76, range [41.38, 97.81]

Foldseek 3Di:
DDDQAAADAFDKFFQLVRVSHHDPPPWDWAFVVHLVVQLVVVCVVVVHHDDPVRSVVSNRRTMTGTHHPVVNVVVCVVVVVD